Protein AF-A0A061HGJ2-F1 (afdb_monomer)

Sequence (110 aa):
MKFHASGYVIHGSMGHLDPKQAPTKRKPYSAILKHTFIQRAKLMIPEELFSIISEVVLPQFPAPAYSRVILPLRALLEGDFFNTYIKLGNILMLSEGRIGAENVYCVSDG

InterPro domains:
  IPR013893 Ribonuclease P protein subunit Rpp40 [PF08584] (75-109)
  IPR013893 Ribonuclease P protein subunit Rpp40 [PTHR15396] (22-107)

Radius of gyration: 18.48 Å; Cα contacts (8 Å, |Δi|>4): 70; chains: 1; bounding box: 47×31×44 Å

Mean predicted aligned error: 8.5 Å

Solvent-accessible surface area (backbone atoms only — not comparable to full-atom values): 7617 Å² total; per-residue (Å²): 137,83,84,81,74,88,75,87,86,84,84,66,71,87,83,71,86,53,86,92,67,67,56,71,81,44,72,52,46,35,62,58,70,69,56,86,80,78,92,78,87,86,88,86,76,63,74,91,51,42,66,58,41,62,69,62,50,48,72,77,57,71,80,85,85,82,82,91,81,90,76,62,77,63,41,69,76,40,63,66,58,13,64,66,44,31,72,70,26,89,35,80,47,71,53,80,70,49,85,92,80,47,86,61,55,76,46,70,55,80

Organism: NCBI:txid1268274

Secondary structure (DSSP, 8-state):
------PPP---------GGG--SSSTTHHHHTT-S--S-------GGGHHHIIIIIGGGSPPPP-------GGGGTSHHHIIIIITT---EEE-SS-BTTB---EEE--

Structure (mmCIF, N/CA/C/O backbone):
data_AF-A0A061HGJ2-F1
#
_entry.id   AF-A0A061HGJ2-F1
#
loop_
_atom_site.group_PDB
_atom_site.id
_atom_site.type_symbol
_atom_site.label_atom_id
_atom_site.label_alt_id
_atom_site.label_comp_id
_atom_site.label_asym_id
_atom_site.label_entity_id
_atom_site.label_seq_id
_atom_site.pdbx_PDB_ins_code
_atom_site.Cartn_x
_atom_site.Cartn_y
_atom_site.Cartn_z
_atom_site.occupancy
_atom_site.B_iso_or_equiv
_atom_site.auth_seq_id
_atom_site.auth_comp_id
_atom_site.auth_asym_id
_atom_site.auth_atom_id
_atom_site.pdbx_PDB_model_num
ATOM 1 N N . MET A 1 1 ? -27.768 4.159 -15.083 1.00 34.56 1 MET A N 1
ATOM 2 C CA . MET A 1 1 ? -26.562 3.312 -14.964 1.00 34.56 1 MET A CA 1
ATOM 3 C C . MET A 1 1 ? -26.479 2.831 -13.516 1.00 34.56 1 MET A C 1
ATOM 5 O O . MET A 1 1 ? -26.161 3.623 -12.641 1.00 34.56 1 MET A O 1
ATOM 9 N N . LYS A 1 2 ? -26.935 1.605 -13.223 1.00 32.66 2 LYS A N 1
ATOM 10 C CA . LYS A 1 2 ? -26.985 1.066 -11.851 1.00 32.66 2 LYS A CA 1
ATOM 11 C C . LYS A 1 2 ? -25.665 0.351 -11.559 1.00 32.66 2 LYS A C 1
ATOM 13 O O . LYS A 1 2 ? -25.389 -0.677 -12.165 1.00 32.66 2 LYS A O 1
ATOM 18 N N . PHE A 1 3 ? -24.856 0.898 -10.656 1.00 36.78 3 PHE A N 1
ATOM 19 C CA . PHE A 1 3 ? -23.686 0.200 -10.127 1.00 36.78 3 PHE A CA 1
ATOM 20 C C . PHE A 1 3 ? -24.165 -0.870 -9.142 1.00 36.78 3 PHE A C 1
ATOM 22 O O . PHE A 1 3 ? -24.551 -0.558 -8.018 1.00 36.78 3 PHE A O 1
ATOM 29 N N . HIS A 1 4 ? -24.171 -2.133 -9.566 1.00 40.25 4 HIS A N 1
ATOM 30 C CA . HIS A 1 4 ? -24.305 -3.265 -8.653 1.00 40.25 4 HIS A CA 1
ATOM 31 C C . HIS A 1 4 ? -22.960 -3.452 -7.940 1.00 40.25 4 HIS A C 1
ATOM 33 O O . HIS A 1 4 ? -22.072 -4.148 -8.425 1.00 40.25 4 HIS A O 1
ATOM 39 N N . ALA A 1 5 ? -22.774 -2.778 -6.806 1.00 46.62 5 ALA A N 1
ATOM 40 C CA . ALA A 1 5 ? -21.635 -3.036 -5.937 1.00 46.62 5 ALA A CA 1
ATOM 41 C C . ALA A 1 5 ? -21.953 -4.270 -5.080 1.00 46.62 5 ALA A C 1
ATOM 43 O O . ALA A 1 5 ? -22.680 -4.185 -4.094 1.00 46.62 5 ALA A O 1
ATOM 44 N N . SER A 1 6 ? -21.431 -5.432 -5.475 1.00 47.56 6 SER A N 1
ATOM 45 C CA . SER A 1 6 ? -21.350 -6.601 -4.593 1.00 47.56 6 SER A CA 1
ATOM 46 C C . SER A 1 6 ? -20.395 -6.266 -3.443 1.00 47.56 6 SER A C 1
ATOM 48 O O . SER A 1 6 ? -19.179 -6.342 -3.605 1.00 47.56 6 SER A O 1
ATOM 50 N N . GLY A 1 7 ? -20.930 -5.830 -2.302 1.00 49.75 7 GLY A N 1
ATOM 51 C CA . GLY A 1 7 ? -20.147 -5.540 -1.103 1.00 49.75 7 GLY A CA 1
ATOM 52 C C . GLY A 1 7 ? -20.015 -6.776 -0.219 1.00 49.75 7 GLY A C 1
ATOM 53 O O . GLY A 1 7 ? -21.018 -7.357 0.185 1.00 49.75 7 GLY A O 1
ATOM 54 N N . TYR A 1 8 ? -18.787 -7.163 0.119 1.00 57.19 8 TYR A N 1
ATOM 55 C CA . TYR A 1 8 ? -18.544 -8.145 1.174 1.00 57.19 8 TYR A CA 1
ATOM 56 C C . TYR A 1 8 ? -18.606 -7.435 2.529 1.00 57.19 8 TYR A C 1
ATOM 58 O O . TYR A 1 8 ? -17.822 -6.524 2.787 1.00 57.19 8 TYR A O 1
ATOM 66 N N . VAL A 1 9 ? -19.538 -7.841 3.393 1.00 63.00 9 VAL A N 1
ATOM 67 C CA . VAL A 1 9 ? -19.633 -7.324 4.766 1.00 63.00 9 VAL A CA 1
ATOM 68 C C . VAL A 1 9 ? -18.856 -8.249 5.694 1.00 63.00 9 VAL A C 1
ATOM 70 O O . VAL A 1 9 ? -19.134 -9.446 5.775 1.00 63.00 9 VAL A O 1
ATOM 73 N N . ILE A 1 10 ? -17.879 -7.693 6.408 1.00 65.44 10 ILE A N 1
ATOM 74 C CA . ILE A 1 10 ? -17.075 -8.416 7.395 1.00 65.44 10 ILE A CA 1
ATOM 75 C C . ILE A 1 10 ? -17.395 -7.831 8.764 1.00 65.44 10 ILE A C 1
ATOM 77 O O . ILE A 1 10 ? -17.169 -6.650 9.001 1.00 65.44 10 ILE A O 1
ATOM 81 N N . HIS A 1 11 ? -17.915 -8.665 9.660 1.00 72.31 11 HIS A N 1
ATOM 82 C CA . HIS A 1 11 ? -18.095 -8.331 11.069 1.00 72.31 11 HIS A CA 1
ATOM 83 C C . HIS A 1 11 ? -17.094 -9.140 11.902 1.00 72.31 11 HIS A C 1
ATOM 85 O O . HIS A 1 11 ? -16.723 -10.261 11.542 1.00 72.31 11 HIS A O 1
ATOM 91 N N . GLY A 1 12 ? -16.628 -8.570 13.006 1.00 68.56 12 GLY A N 1
ATOM 92 C CA . GLY A 1 12 ? -15.704 -9.235 13.914 1.00 68.56 12 GLY A CA 1
ATOM 93 C C . GLY A 1 12 ? -15.519 -8.426 15.188 1.00 68.56 12 GLY A C 1
ATOM 94 O O . GLY A 1 12 ? -15.607 -7.202 15.160 1.00 68.56 12 GLY A O 1
ATOM 95 N N . SER A 1 13 ? -15.267 -9.117 16.297 1.00 68.12 13 SER A N 1
ATOM 96 C CA . SER A 1 13 ? -14.861 -8.479 17.548 1.00 68.12 13 SER A CA 1
ATOM 97 C C . SER A 1 13 ? -13.337 -8.399 17.602 1.00 68.12 13 SER A C 1
ATOM 99 O O . SER A 1 13 ? -12.645 -9.394 17.360 1.00 68.12 13 SER A O 1
ATOM 101 N N . MET A 1 14 ? -12.808 -7.214 17.898 1.00 67.62 14 MET A N 1
ATOM 102 C CA . MET A 1 14 ? -11.379 -6.989 18.118 1.00 67.62 14 MET A CA 1
ATOM 103 C C . MET A 1 14 ? -11.019 -7.485 19.524 1.00 67.62 14 MET A C 1
ATOM 105 O O . MET A 1 14 ? -10.902 -6.711 20.463 1.00 67.62 14 MET A O 1
ATOM 109 N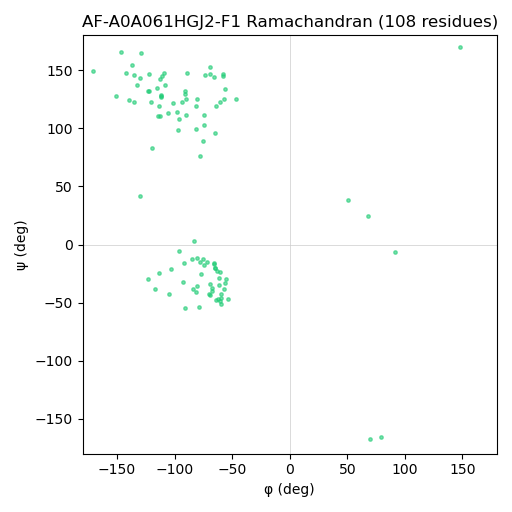 N . GLY A 1 15 ? -10.909 -8.805 19.686 1.00 61.44 15 GLY A N 1
ATOM 110 C CA . GLY A 1 15 ? -10.632 -9.442 20.981 1.00 61.44 15 GLY A CA 1
ATOM 111 C C . GLY A 1 15 ? -9.152 -9.491 21.377 1.00 61.44 15 GLY A C 1
ATOM 112 O O . GLY A 1 15 ? -8.819 -10.114 22.381 1.00 61.44 15 GLY A O 1
ATOM 113 N N . HIS A 1 16 ? -8.249 -8.915 20.578 1.00 67.94 16 HIS A N 1
ATOM 114 C CA . HIS A 1 16 ? -6.817 -8.901 20.872 1.00 67.94 16 HIS A CA 1
ATOM 115 C C . HIS A 1 16 ? -6.402 -7.541 21.432 1.00 67.94 16 HIS A C 1
ATOM 117 O O . HIS A 1 16 ? -6.600 -6.518 20.782 1.00 67.94 16 HIS A O 1
ATOM 123 N N . LEU A 1 17 ? -5.846 -7.559 22.643 1.00 62.62 17 LEU A N 1
ATOM 124 C CA . LEU A 1 17 ? -5.614 -6.362 23.449 1.00 62.62 17 LEU A CA 1
ATOM 125 C C . LEU A 1 17 ? -4.235 -5.732 23.244 1.00 62.62 17 LEU A C 1
ATOM 127 O O . LEU A 1 17 ? -4.071 -4.586 23.641 1.00 62.62 17 LEU A O 1
ATOM 131 N N . ASP A 1 18 ? -3.266 -6.441 22.651 1.00 78.00 18 ASP A N 1
ATOM 132 C CA . ASP A 1 18 ? -1.926 -5.896 22.414 1.00 78.00 18 ASP A CA 1
ATOM 133 C C . ASP A 1 18 ? -1.806 -5.329 20.986 1.00 78.00 18 ASP A C 1
ATOM 135 O O . ASP A 1 18 ? -1.726 -6.085 20.012 1.00 78.00 18 ASP A O 1
ATOM 139 N N . PRO A 1 19 ? -1.747 -3.996 20.813 1.00 68.94 19 PRO A N 1
ATOM 140 C CA . PRO A 1 19 ? -1.569 -3.389 19.499 1.00 68.94 19 PRO A CA 1
ATOM 141 C C . PRO A 1 19 ? -0.255 -3.798 18.819 1.00 68.94 19 PRO A C 1
ATOM 143 O O . PRO A 1 19 ? -0.165 -3.748 17.594 1.00 68.94 19 PRO A O 1
ATOM 146 N N . LYS A 1 20 ? 0.763 -4.217 19.586 1.00 76.12 20 LYS A N 1
ATOM 147 C CA . LYS A 1 20 ? 2.080 -4.612 19.065 1.00 76.12 20 LYS A CA 1
ATOM 148 C C . LYS A 1 20 ? 2.109 -6.039 18.516 1.00 76.12 20 LYS A C 1
ATOM 150 O O . LYS A 1 20 ? 3.077 -6.401 17.854 1.00 76.12 20 LYS A O 1
ATOM 155 N N . GLN A 1 21 ? 1.073 -6.844 18.763 1.00 76.06 21 GLN A N 1
ATOM 156 C CA . GLN A 1 21 ? 1.009 -8.252 18.351 1.00 76.06 21 GLN A CA 1
ATOM 157 C C . GLN A 1 21 ? -0.296 -8.596 17.622 1.00 76.06 21 GLN A C 1
ATOM 159 O O . GLN A 1 21 ? -0.876 -9.666 17.813 1.00 76.06 21 GLN A O 1
ATOM 164 N N . ALA A 1 22 ? -0.745 -7.700 16.737 1.00 74.25 22 ALA A N 1
ATOM 165 C CA . ALA A 1 22 ? -1.957 -7.895 15.947 1.00 74.25 22 ALA A CA 1
ATOM 166 C C . ALA A 1 22 ? -2.020 -9.312 15.310 1.00 74.25 22 ALA A C 1
ATOM 168 O O . ALA A 1 22 ? -1.099 -9.715 14.591 1.00 74.25 22 ALA A O 1
ATOM 169 N N . PRO A 1 23 ? -3.097 -10.092 15.534 1.00 81.69 23 PRO A N 1
ATOM 170 C CA . PRO A 1 23 ? -3.200 -11.453 15.023 1.00 81.69 23 PRO A CA 1
ATOM 171 C C . PRO A 1 23 ? -3.212 -11.480 13.494 1.00 81.69 23 PRO A C 1
ATOM 173 O O . PRO A 1 23 ? -4.149 -11.004 12.872 1.00 81.69 23 PRO A O 1
ATOM 176 N N . THR A 1 24 ? -2.250 -12.134 12.854 1.00 83.06 24 THR A N 1
ATOM 177 C CA . THR A 1 24 ? -2.192 -12.177 11.378 1.00 83.06 24 THR A CA 1
ATOM 178 C C . THR A 1 24 ? -3.199 -13.146 10.750 1.00 83.06 24 THR A C 1
ATOM 180 O O . THR A 1 24 ? -3.618 -12.975 9.607 1.00 83.06 24 THR A O 1
ATOM 183 N N . LYS A 1 25 ? -3.625 -14.174 11.497 1.00 83.44 25 LYS A N 1
ATOM 184 C CA . LYS A 1 25 ? -4.474 -15.269 10.984 1.00 83.44 25 LYS A CA 1
ATOM 185 C C . LYS A 1 25 ? -5.949 -15.164 11.380 1.00 83.44 25 LYS A C 1
ATOM 187 O O . LYS A 1 25 ? -6.804 -15.761 10.724 1.00 83.44 25 LYS A O 1
ATOM 192 N N . ARG A 1 26 ? -6.275 -14.418 12.438 1.00 83.12 26 ARG A N 1
ATOM 193 C CA . ARG A 1 26 ? -7.648 -14.333 12.964 1.00 83.12 26 ARG A CA 1
ATOM 194 C C . ARG A 1 26 ? -8.426 -13.205 12.296 1.00 83.12 26 ARG A C 1
ATOM 196 O O . ARG A 1 26 ? -7.863 -12.174 11.943 1.00 83.12 26 ARG A O 1
ATOM 203 N N . LYS A 1 27 ? -9.737 -13.392 12.144 1.00 81.50 27 LYS A N 1
ATOM 204 C CA . LYS A 1 27 ? -10.634 -12.309 11.722 1.00 81.50 27 LYS A CA 1
ATOM 205 C C . LYS A 1 27 ? -10.743 -11.262 12.851 1.00 81.50 27 LYS A C 1
ATOM 207 O O . LYS A 1 27 ? -10.699 -11.664 14.013 1.00 81.50 27 LYS A O 1
ATOM 212 N N . PRO A 1 28 ? -10.891 -9.962 12.537 1.00 83.62 28 PRO A N 1
ATOM 213 C CA . PRO A 1 28 ? -10.996 -9.387 11.189 1.00 83.62 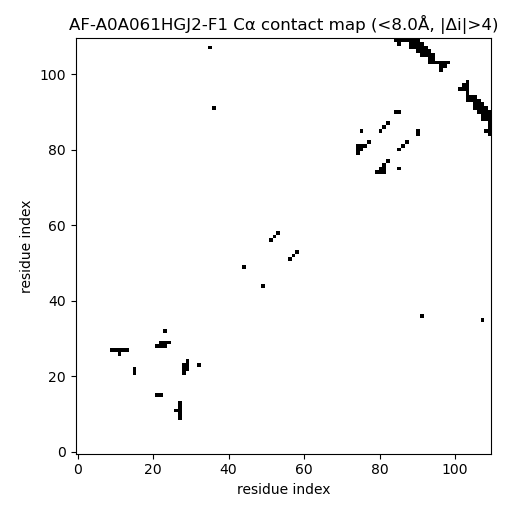28 PRO A CA 1
ATOM 214 C C . PRO A 1 28 ? -9.641 -9.112 10.511 1.00 83.62 28 PRO A C 1
ATOM 216 O O . PRO A 1 28 ? -9.607 -8.907 9.300 1.00 83.62 28 PRO A O 1
ATOM 219 N N . TYR A 1 29 ? -8.531 -9.161 11.250 1.00 83.56 29 TYR A N 1
ATOM 220 C CA . TYR A 1 29 ? -7.190 -8.821 10.762 1.00 83.56 29 TYR A CA 1
ATOM 221 C C . TYR A 1 29 ? -6.787 -9.578 9.496 1.00 83.56 29 TYR A C 1
ATOM 223 O O . TYR A 1 29 ? -6.362 -8.959 8.529 1.00 83.56 29 TYR A O 1
ATOM 231 N N . SER A 1 30 ? -6.994 -10.895 9.446 1.00 85.75 30 SER A N 1
ATOM 232 C CA . SER A 1 30 ? -6.642 -11.688 8.262 1.00 85.75 30 SER A CA 1
ATOM 233 C C . SER A 1 30 ? -7.448 -11.331 7.015 1.00 85.75 30 SER A C 1
ATOM 235 O O . SER A 1 30 ? -7.020 -11.650 5.912 1.00 85.75 30 SER A O 1
ATOM 237 N N . ALA A 1 31 ? -8.612 -10.692 7.154 1.00 85.50 31 ALA A N 1
ATOM 238 C CA . ALA A 1 31 ? -9.344 -10.171 6.009 1.00 85.50 31 ALA A CA 1
ATOM 239 C C . ALA A 1 31 ? -8.785 -8.823 5.547 1.00 85.50 31 ALA A C 1
ATOM 241 O O . ALA A 1 31 ? -8.629 -8.618 4.351 1.00 85.50 31 ALA A O 1
ATOM 242 N N . ILE A 1 32 ? -8.436 -7.941 6.485 1.00 84.94 32 ILE A N 1
ATOM 243 C CA . ILE A 1 32 ? -7.839 -6.634 6.184 1.00 84.94 32 ILE A CA 1
ATOM 244 C C . ILE A 1 32 ? -6.467 -6.822 5.523 1.00 84.94 32 ILE A C 1
ATOM 246 O O . ILE A 1 32 ? -6.217 -6.271 4.457 1.00 84.94 32 ILE A O 1
ATOM 250 N N . LEU A 1 33 ? -5.617 -7.678 6.099 1.00 85.44 33 LEU A N 1
ATOM 251 C CA . LEU A 1 33 ? -4.255 -7.947 5.623 1.00 85.44 33 LEU A CA 1
ATOM 252 C C . LEU A 1 33 ? -4.196 -8.624 4.244 1.00 85.44 33 LEU A C 1
ATOM 254 O O . LEU A 1 33 ? -3.147 -8.619 3.613 1.00 85.44 33 LEU A O 1
ATOM 258 N N . LYS A 1 34 ? -5.302 -9.197 3.749 1.00 86.75 34 LYS A N 1
ATOM 259 C CA . LYS A 1 34 ? -5.372 -9.743 2.381 1.00 86.75 34 LYS A CA 1
ATOM 260 C C . LYS A 1 34 ? -5.393 -8.661 1.301 1.00 86.75 34 LYS A C 1
ATOM 262 O O . LYS A 1 34 ? -5.210 -8.984 0.131 1.00 86.75 34 LYS A O 1
ATOM 267 N N . HIS A 1 35 ? -5.660 -7.409 1.662 1.00 87.25 35 HIS A N 1
ATOM 268 C CA . HIS A 1 35 ? -5.723 -6.304 0.717 1.00 87.25 35 HIS A CA 1
ATOM 269 C C . HIS A 1 35 ? -4.396 -5.541 0.700 1.00 87.25 35 HIS A C 1
ATOM 271 O O . HIS A 1 35 ? -4.160 -4.682 1.542 1.00 87.25 35 HIS A O 1
ATOM 277 N N . THR A 1 36 ? -3.546 -5.840 -0.284 1.00 87.75 36 THR A N 1
ATOM 278 C CA . THR A 1 36 ? -2.209 -5.234 -0.423 1.00 87.75 36 THR A CA 1
ATOM 279 C C . THR A 1 36 ? -2.258 -3.756 -0.816 1.00 87.75 36 THR A C 1
ATOM 281 O O . THR A 1 36 ? -1.528 -2.941 -0.263 1.00 87.75 36 THR A O 1
ATOM 284 N N . PHE A 1 37 ? -3.139 -3.387 -1.752 1.00 86.31 37 PHE A N 1
ATOM 285 C CA . PHE A 1 37 ? -3.276 -2.014 -2.242 1.00 86.31 37 PHE A CA 1
ATOM 286 C C . PHE A 1 37 ? -4.644 -1.452 -1.857 1.00 86.31 37 PHE A C 1
ATOM 288 O O . PHE A 1 37 ? -5.674 -1.872 -2.387 1.00 86.31 37 PHE A O 1
ATOM 295 N N . ILE A 1 38 ? -4.655 -0.489 -0.932 1.00 85.69 38 ILE A N 1
ATOM 296 C CA . ILE A 1 38 ? -5.874 0.159 -0.439 1.00 85.69 38 ILE A CA 1
ATOM 297 C C . ILE A 1 38 ? -5.875 1.613 -0.902 1.00 85.69 38 ILE A C 1
ATOM 299 O O . ILE A 1 38 ? -5.098 2.430 -0.423 1.00 85.69 38 ILE A O 1
ATOM 303 N N . GLN A 1 39 ? -6.780 1.954 -1.821 1.00 81.56 39 GLN A N 1
ATOM 304 C CA . GLN A 1 39 ? -6.927 3.335 -2.292 1.00 81.56 39 GLN A CA 1
ATOM 305 C C . GLN A 1 39 ? -7.745 4.197 -1.320 1.00 81.56 39 GLN A C 1
ATOM 307 O O . GLN A 1 39 ? -7.520 5.399 -1.196 1.00 81.56 39 GLN A O 1
ATOM 312 N N . ARG A 1 40 ? -8.759 3.608 -0.676 1.00 83.25 40 ARG A N 1
ATOM 313 C CA . ARG A 1 40 ? -9.700 4.345 0.170 1.00 83.25 40 ARG A CA 1
ATOM 314 C C . ARG A 1 40 ? -10.250 3.456 1.276 1.00 83.25 40 ARG A C 1
ATOM 316 O O . ARG A 1 40 ? -10.841 2.418 0.995 1.00 83.25 40 ARG A O 1
ATOM 323 N N . ALA A 1 41 ? -10.142 3.937 2.507 1.00 85.00 41 ALA A N 1
ATOM 324 C CA . ALA A 1 41 ? -10.880 3.435 3.656 1.00 85.00 41 ALA A CA 1
ATOM 325 C C . ALA A 1 41 ? -11.899 4.495 4.093 1.00 85.00 41 ALA A C 1
ATOM 327 O O . ALA A 1 41 ? -11.649 5.694 3.969 1.00 85.00 41 ALA A O 1
ATOM 328 N N . LYS A 1 42 ? -13.066 4.060 4.564 1.00 86.12 42 LYS A N 1
ATOM 329 C CA . LYS A 1 42 ? -14.083 4.943 5.141 1.00 86.12 42 LYS A CA 1
ATOM 330 C C . LYS A 1 42 ? -14.368 4.482 6.558 1.00 86.12 42 LYS A C 1
ATOM 332 O O . LYS A 1 42 ? -14.592 3.294 6.773 1.00 86.12 42 LYS A O 1
ATOM 337 N N . LEU A 1 43 ? -14.383 5.428 7.484 1.00 86.12 43 LEU A N 1
ATOM 338 C CA . LEU A 1 43 ? -14.727 5.206 8.878 1.00 86.12 43 LEU A CA 1
ATOM 339 C C . LEU A 1 43 ? -16.056 5.909 9.159 1.00 86.12 43 LEU A C 1
ATOM 341 O O . LEU A 1 43 ? -16.207 7.086 8.843 1.00 86.12 43 LEU A O 1
ATOM 345 N N . MET A 1 44 ? -17.017 5.171 9.711 1.00 89.06 44 MET A N 1
ATOM 346 C CA . MET A 1 44 ? -18.272 5.720 10.222 1.00 89.06 44 MET A CA 1
ATOM 347 C C . MET A 1 44 ? -18.257 5.558 11.735 1.00 89.06 44 MET A C 1
ATOM 349 O O . MET A 1 44 ? -17.982 4.463 12.225 1.00 89.06 44 MET A O 1
ATOM 353 N N . ILE A 1 45 ? -18.522 6.642 12.454 1.00 89.31 45 ILE A N 1
ATOM 354 C CA . ILE A 1 45 ? -18.491 6.693 13.917 1.00 89.31 45 ILE A CA 1
ATOM 355 C C . ILE A 1 45 ? -19.697 7.478 14.435 1.00 89.31 45 ILE A C 1
ATOM 357 O O . ILE A 1 45 ? -20.212 8.326 13.703 1.00 89.31 45 ILE A O 1
ATOM 361 N N . PRO A 1 46 ? -20.143 7.208 15.673 1.00 94.00 46 PRO A N 1
ATOM 362 C CA . PRO A 1 46 ? -21.082 8.071 16.378 1.00 94.00 46 PRO A CA 1
ATOM 363 C C . PRO A 1 46 ? -20.533 9.495 16.515 1.00 94.00 46 PRO A C 1
ATOM 365 O O . PRO A 1 46 ? -19.323 9.687 16.675 1.00 94.00 46 PRO A O 1
ATOM 368 N N . GLU A 1 47 ? -21.423 10.483 16.454 1.00 92.50 47 GLU A N 1
ATOM 369 C CA . GLU A 1 47 ? -21.068 11.906 16.487 1.00 92.50 47 GLU A CA 1
ATOM 370 C C . GLU A 1 47 ? -20.364 12.285 17.794 1.00 92.50 47 GLU A C 1
ATOM 372 O O . GLU A 1 47 ? -19.396 13.042 17.792 1.00 92.50 47 GLU A O 1
ATOM 377 N N . GLU A 1 48 ? -20.764 11.663 18.901 1.00 93.56 48 GLU A N 1
ATOM 378 C CA . GLU A 1 48 ? -20.222 11.905 20.236 1.00 93.56 48 GLU A CA 1
ATOM 379 C C . GLU A 1 48 ? -18.734 11.536 20.344 1.00 93.56 48 GLU A C 1
ATOM 381 O O . GLU A 1 48 ? -18.021 12.044 21.208 1.00 93.56 48 GLU A O 1
ATOM 386 N N . LEU A 1 49 ? -18.250 10.654 19.463 1.00 92.44 49 LEU A N 1
ATOM 387 C CA . LEU A 1 49 ? -16.853 10.219 19.422 1.00 92.44 49 LEU A CA 1
ATOM 388 C C . LEU A 1 49 ? -16.016 10.992 18.398 1.00 92.44 49 LEU A C 1
ATOM 390 O O . LEU A 1 49 ? -14.799 10.794 18.344 1.00 92.44 49 LEU A O 1
ATOM 394 N N . PHE A 1 50 ? -16.638 11.859 17.592 1.00 91.50 50 PHE A N 1
ATOM 395 C CA . PHE A 1 50 ? -15.955 12.553 16.506 1.00 91.50 50 PHE A CA 1
ATOM 396 C C . PHE A 1 50 ? -14.800 13.406 17.023 1.00 91.50 50 PHE A C 1
ATOM 398 O O . PHE A 1 50 ? -13.678 13.206 16.566 1.00 91.50 50 PHE A O 1
ATOM 405 N N . SER A 1 51 ? -15.041 14.263 18.021 1.00 90.69 51 SER A N 1
ATOM 406 C CA . SER A 1 51 ? -14.018 15.174 18.555 1.00 90.69 51 SER A CA 1
ATOM 407 C C . SER A 1 51 ? -12.806 14.423 19.105 1.00 90.69 51 SER A C 1
ATOM 409 O O . SER A 1 51 ? -11.665 14.768 18.810 1.00 90.69 51 SER A O 1
ATOM 411 N N . ILE A 1 52 ? -13.043 13.326 19.835 1.00 91.56 52 ILE A N 1
ATOM 412 C CA . ILE A 1 52 ? -11.970 12.485 20.385 1.00 91.56 52 ILE A CA 1
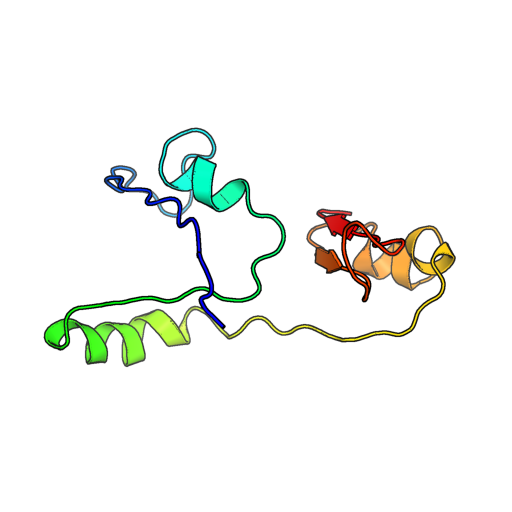ATOM 413 C C . ILE A 1 52 ? -11.138 11.888 19.247 1.00 91.56 52 ILE A C 1
ATOM 415 O O . ILE A 1 52 ? -9.908 11.922 19.277 1.00 91.56 52 ILE A O 1
ATOM 419 N N . ILE A 1 53 ? -11.792 11.345 18.221 1.00 90.56 53 ILE A N 1
ATOM 420 C CA . ILE A 1 53 ? -11.092 10.704 17.109 1.00 90.56 53 ILE A CA 1
ATOM 421 C C . ILE A 1 53 ? -10.342 11.739 16.266 1.00 90.56 53 ILE A C 1
ATOM 423 O O . ILE A 1 53 ? -9.184 11.500 15.923 1.00 90.56 53 ILE A O 1
ATOM 427 N N . SER A 1 54 ? -10.950 12.886 15.962 1.00 89.31 54 SER A N 1
ATOM 428 C CA . SER A 1 54 ? -10.332 13.918 15.130 1.00 89.31 54 SER A CA 1
ATOM 429 C C . SER A 1 54 ? -9.136 14.588 15.795 1.00 89.31 54 SER A C 1
ATOM 431 O O . SER A 1 54 ? -8.164 14.887 15.109 1.00 89.31 54 SER A O 1
ATOM 433 N N . GLU A 1 55 ? -9.193 14.815 17.108 1.00 90.00 55 GLU A N 1
ATOM 434 C CA . GLU A 1 55 ? -8.160 15.566 17.830 1.00 90.00 55 GLU A CA 1
ATOM 435 C C . GLU A 1 55 ? -7.068 14.667 18.413 1.00 90.00 55 GLU A C 1
ATOM 437 O O . GLU A 1 55 ? -5.911 15.075 18.480 1.00 90.00 55 GLU A O 1
ATOM 442 N N . VAL A 1 56 ? -7.407 13.439 18.818 1.00 89.00 56 VAL A N 1
ATOM 443 C CA . VAL A 1 56 ? -6.461 12.549 19.507 1.00 89.00 56 VAL A CA 1
ATOM 444 C C . VAL A 1 56 ? -5.956 11.443 18.594 1.00 89.00 56 VAL A C 1
ATOM 446 O O . VAL A 1 56 ? -4.769 11.131 18.621 1.00 89.00 56 VAL A O 1
ATOM 449 N N . VAL A 1 57 ? -6.829 10.825 17.793 1.00 87.94 57 VAL A N 1
ATOM 450 C CA . VAL A 1 57 ? -6.487 9.601 17.047 1.00 87.94 57 VAL A CA 1
ATOM 451 C C . VAL A 1 57 ? -5.931 9.920 15.664 1.00 87.94 57 VAL A C 1
ATOM 453 O O . VAL A 1 57 ? -4.828 9.486 15.346 1.00 87.94 57 VAL A O 1
ATOM 456 N N . LEU A 1 58 ? -6.652 10.686 14.839 1.00 87.50 58 LEU A N 1
ATOM 457 C CA . LEU A 1 58 ? -6.240 10.977 13.459 1.00 87.50 58 LEU A CA 1
ATOM 458 C C . LEU A 1 58 ? -4.852 11.635 13.349 1.00 87.50 58 LEU A C 1
ATOM 460 O O . LEU A 1 58 ? -4.106 11.236 12.455 1.00 87.50 58 LEU A O 1
ATOM 464 N N . PRO A 1 59 ? -4.433 12.553 14.243 1.00 89.81 59 PRO A N 1
ATOM 465 C CA . PRO A 1 59 ? -3.100 13.152 14.160 1.00 89.81 59 PRO A CA 1
ATOM 466 C C . PRO A 1 59 ? -1.950 12.160 14.384 1.00 89.81 59 PRO A C 1
ATOM 468 O O . PRO A 1 59 ? -0.833 12.424 13.949 1.00 89.81 59 PRO A O 1
ATOM 471 N N . GLN A 1 60 ? -2.204 11.010 15.023 1.00 88.56 60 GLN A N 1
ATOM 472 C CA . GLN A 1 60 ? -1.200 9.951 15.200 1.00 88.56 60 GLN A CA 1
ATOM 473 C C . GLN A 1 60 ? -0.939 9.163 13.907 1.00 88.56 60 GLN A C 1
ATOM 475 O O . GLN A 1 60 ? 0.079 8.482 13.796 1.00 88.56 60 GLN A O 1
ATOM 480 N N . PHE A 1 61 ? -1.843 9.253 12.927 1.00 83.69 61 PHE A N 1
ATOM 481 C CA . PHE A 1 61 ? -1.774 8.523 11.665 1.00 83.69 61 PHE A CA 1
ATOM 482 C C . PHE A 1 61 ? -1.719 9.521 10.505 1.00 83.69 61 PHE A C 1
ATOM 484 O O . PHE A 1 61 ? -2.756 9.835 9.912 1.00 83.69 61 PHE A O 1
ATOM 491 N N . PRO A 1 62 ? -0.526 10.048 10.171 1.00 78.88 62 PRO A N 1
ATOM 492 C CA . PRO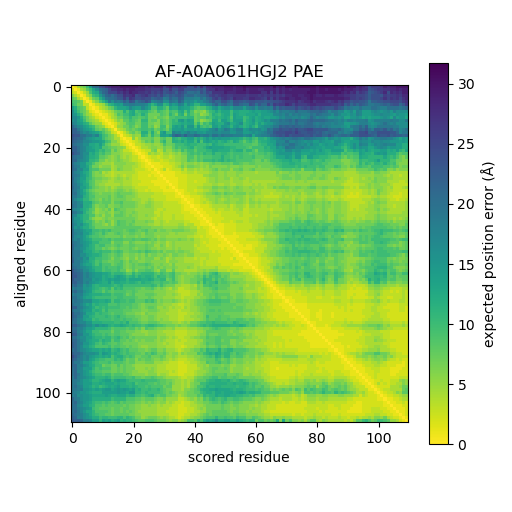 A 1 62 ? -0.391 10.971 9.056 1.00 78.88 62 PRO A CA 1
ATOM 493 C C . PRO A 1 62 ? -0.889 10.322 7.764 1.00 78.88 62 PRO A C 1
ATOM 495 O O . PRO A 1 62 ? -0.756 9.112 7.558 1.00 78.88 62 PRO A O 1
ATOM 498 N N . ALA A 1 63 ? -1.461 11.143 6.882 1.00 78.25 63 ALA A N 1
ATOM 499 C CA . ALA A 1 63 ? -1.917 10.669 5.586 1.00 78.25 63 ALA A CA 1
ATOM 500 C C . ALA A 1 63 ? -0.748 10.000 4.838 1.00 78.25 63 ALA A C 1
ATOM 502 O O . ALA A 1 63 ? 0.350 10.566 4.805 1.00 78.25 63 ALA A O 1
ATOM 503 N N . PRO A 1 64 ? -0.956 8.814 4.238 1.00 76.31 64 PRO A N 1
ATOM 504 C CA . PRO A 1 64 ? 0.097 8.150 3.491 1.00 76.31 64 PRO A CA 1
ATOM 505 C C . PRO A 1 64 ? 0.537 9.046 2.331 1.00 76.31 64 PRO A C 1
ATOM 507 O O . PRO A 1 64 ? -0.271 9.430 1.482 1.00 76.31 64 PRO A O 1
ATOM 510 N N . ALA A 1 65 ? 1.824 9.380 2.299 1.00 82.31 65 ALA A N 1
ATOM 511 C CA . ALA A 1 65 ? 2.428 10.064 1.171 1.00 82.31 65 ALA A CA 1
ATOM 512 C C . ALA A 1 65 ? 2.735 9.032 0.082 1.00 82.31 65 ALA A C 1
ATOM 514 O O . ALA A 1 65 ? 3.411 8.036 0.333 1.00 82.31 65 ALA A O 1
ATOM 515 N N . TYR A 1 66 ? 2.238 9.268 -1.128 1.00 86.62 66 TYR A N 1
ATOM 516 C CA . TYR A 1 66 ? 2.589 8.478 -2.300 1.00 86.62 66 TYR A CA 1
ATOM 517 C C . TYR A 1 66 ? 3.176 9.388 -3.374 1.00 86.62 66 TYR A C 1
ATOM 519 O O . TYR A 1 66 ? 2.760 10.536 -3.538 1.00 86.62 66 TYR A O 1
ATOM 527 N N . SER A 1 67 ? 4.123 8.846 -4.132 1.00 88.75 67 SER A N 1
ATOM 528 C CA . SER A 1 67 ? 4.775 9.540 -5.239 1.00 88.75 67 SER A CA 1
ATOM 529 C C . SER A 1 67 ? 4.433 8.844 -6.546 1.00 88.75 67 SER A C 1
ATOM 531 O O . SER A 1 67 ? 4.496 7.619 -6.645 1.00 88.75 67 SER A O 1
ATOM 533 N N . ARG A 1 68 ? 4.075 9.627 -7.566 1.00 92.06 68 ARG A N 1
ATOM 534 C CA . ARG A 1 68 ? 3.949 9.127 -8.939 1.00 92.06 68 ARG A CA 1
ATOM 535 C C . ARG A 1 68 ? 5.284 9.312 -9.640 1.00 92.06 68 ARG A C 1
ATOM 537 O O . ARG A 1 68 ? 5.870 10.388 -9.582 1.00 92.06 68 ARG A O 1
ATOM 544 N N . VAL A 1 69 ? 5.741 8.263 -10.303 1.00 90.56 69 VAL A N 1
ATOM 545 C CA . VAL A 1 69 ? 7.035 8.219 -10.981 1.00 90.56 69 VAL A CA 1
ATOM 546 C C . VAL A 1 69 ? 6.862 7.599 -12.361 1.00 90.56 69 VAL A C 1
ATOM 548 O O . VAL A 1 69 ? 6.036 6.707 -12.548 1.00 90.56 69 VAL A O 1
ATOM 551 N N . ILE A 1 70 ? 7.641 8.079 -13.326 1.00 93.62 70 ILE A N 1
ATOM 552 C CA . ILE A 1 70 ? 7.759 7.471 -14.652 1.00 93.62 70 ILE A CA 1
ATOM 553 C C . ILE A 1 70 ? 9.116 6.777 -14.683 1.00 93.62 70 ILE A C 1
ATOM 555 O O . ILE A 1 70 ? 10.148 7.440 -14.607 1.00 93.62 70 ILE A O 1
ATOM 559 N N . LEU A 1 71 ? 9.115 5.448 -14.763 1.00 91.19 71 LEU A N 1
ATOM 560 C CA . LEU A 1 71 ? 10.335 4.643 -14.767 1.00 91.19 71 LEU A CA 1
ATOM 561 C C . LEU A 1 71 ? 10.222 3.452 -15.725 1.00 91.19 71 LEU A C 1
ATOM 563 O O . LEU A 1 71 ? 9.135 2.894 -15.890 1.00 91.19 71 LEU A O 1
ATOM 567 N N . PRO A 1 72 ? 11.335 3.031 -16.348 1.00 93.69 72 PRO A N 1
ATOM 568 C CA . PRO A 1 72 ? 11.369 1.788 -17.102 1.00 93.69 72 PRO A CA 1
ATOM 569 C C . PRO A 1 72 ? 11.382 0.590 -16.145 1.00 93.69 72 PRO A C 1
ATOM 571 O O . PRO A 1 72 ? 12.049 0.640 -15.116 1.00 93.69 72 PRO A O 1
ATOM 574 N N . LEU A 1 73 ? 10.741 -0.526 -16.515 1.00 92.50 73 LEU A N 1
ATOM 575 C CA . LEU A 1 73 ? 10.664 -1.725 -15.658 1.00 92.50 73 LEU A CA 1
ATOM 576 C C . LEU A 1 73 ? 12.036 -2.252 -15.206 1.00 92.50 73 LEU A C 1
ATOM 578 O O . LEU A 1 73 ? 12.146 -2.774 -14.103 1.00 92.50 73 LEU A O 1
ATOM 582 N N . ARG A 1 74 ? 13.096 -2.057 -16.006 1.00 95.06 74 ARG A N 1
ATOM 583 C CA . ARG A 1 74 ? 14.471 -2.414 -15.610 1.00 95.06 74 ARG A CA 1
ATOM 584 C C . ARG A 1 74 ? 14.915 -1.739 -14.308 1.00 95.06 74 ARG A C 1
ATOM 586 O O . ARG A 1 74 ? 15.617 -2.356 -13.525 1.00 95.06 74 ARG A O 1
ATOM 593 N N . ALA A 1 75 ? 14.455 -0.518 -14.024 1.00 93.56 75 ALA A N 1
ATOM 594 C CA . ALA A 1 75 ? 14.825 0.209 -12.807 1.00 93.56 75 ALA A CA 1
ATOM 595 C C . ALA A 1 75 ? 14.305 -0.465 -11.522 1.00 93.56 75 ALA A C 1
ATOM 597 O O . ALA A 1 75 ? 14.790 -0.169 -10.434 1.00 93.56 75 ALA A O 1
ATOM 598 N N . LEU A 1 76 ? 13.331 -1.377 -11.638 1.00 92.50 76 LEU A N 1
ATOM 599 C CA . LEU A 1 76 ? 12.861 -2.204 -10.524 1.00 92.50 76 LEU A CA 1
ATOM 600 C C . LEU A 1 76 ? 13.802 -3.373 -10.213 1.00 92.50 76 LEU A C 1
ATOM 602 O O . LEU A 1 76 ? 13.657 -3.989 -9.167 1.00 92.50 76 LEU A O 1
ATOM 606 N N . LEU A 1 77 ? 14.730 -3.700 -11.114 1.00 93.56 77 LEU A N 1
ATOM 607 C CA . LEU A 1 77 ? 15.630 -4.851 -11.006 1.00 93.56 77 LEU A CA 1
ATOM 608 C C . LEU A 1 77 ? 17.096 -4.432 -10.838 1.00 93.56 77 LEU A C 1
ATOM 610 O O . LEU A 1 77 ? 17.901 -5.196 -10.312 1.00 93.56 77 LEU A O 1
ATOM 614 N N . GLU A 1 78 ? 17.454 -3.230 -11.292 1.00 94.44 78 GLU A N 1
ATOM 615 C CA . GLU A 1 78 ? 18.823 -2.720 -11.267 1.00 94.44 78 GLU A CA 1
ATOM 616 C C . GLU A 1 78 ? 18.884 -1.202 -11.048 1.00 94.44 78 GLU A C 1
ATOM 618 O O . GLU A 1 78 ? 17.899 -0.474 -11.196 1.00 94.44 78 GLU A O 1
ATOM 623 N N . GLY A 1 79 ? 20.081 -0.718 -10.714 1.00 94.25 79 GLY A N 1
ATOM 624 C CA . GLY A 1 79 ? 20.356 0.701 -10.500 1.00 94.25 79 GLY A CA 1
ATOM 625 C C . GLY A 1 79 ? 19.913 1.223 -9.132 1.00 94.25 79 GLY A C 1
ATOM 626 O O . GLY A 1 79 ? 19.646 0.466 -8.195 1.00 94.25 79 GLY A O 1
ATOM 627 N N . ASP A 1 80 ? 19.877 2.548 -9.014 1.00 94.50 80 ASP A N 1
ATOM 628 C CA . ASP A 1 80 ? 19.689 3.224 -7.727 1.00 94.50 80 ASP A CA 1
ATOM 629 C C . ASP A 1 80 ? 18.293 2.989 -7.152 1.00 94.50 80 ASP A C 1
ATOM 631 O O . ASP A 1 80 ? 18.160 2.707 -5.966 1.00 94.50 80 ASP A O 1
ATOM 635 N N . PHE A 1 81 ? 17.253 3.001 -7.992 1.00 92.38 81 PHE A N 1
ATOM 636 C CA . PHE A 1 81 ? 15.884 2.761 -7.533 1.00 92.38 81 PHE A CA 1
ATOM 637 C C . PHE A 1 81 ? 15.739 1.381 -6.875 1.00 92.38 81 PHE A C 1
ATOM 639 O O . PHE A 1 81 ? 15.189 1.269 -5.778 1.00 92.38 81 PHE A O 1
ATOM 646 N N . PHE A 1 82 ? 16.293 0.342 -7.505 1.00 94.19 82 PHE A N 1
ATOM 647 C CA . PHE A 1 82 ? 16.313 -1.005 -6.947 1.00 94.19 82 PHE A CA 1
ATOM 648 C C . PHE A 1 82 ? 17.059 -1.066 -5.607 1.00 94.19 82 PHE A C 1
ATOM 650 O O . PHE A 1 82 ? 16.535 -1.603 -4.633 1.00 94.19 82 PHE A O 1
ATOM 657 N N . ASN A 1 83 ? 18.262 -0.490 -5.522 1.00 94.44 83 ASN A N 1
ATOM 658 C CA . ASN A 1 83 ? 19.059 -0.549 -4.295 1.00 94.44 83 ASN A CA 1
ATOM 659 C C . ASN A 1 83 ? 18.463 0.282 -3.147 1.00 94.44 83 ASN A C 1
ATOM 661 O O . ASN A 1 83 ? 18.592 -0.112 -1.991 1.00 94.44 83 ASN A O 1
ATOM 665 N N . THR A 1 84 ? 17.821 1.409 -3.454 1.00 91.69 84 THR A N 1
ATOM 666 C CA . THR A 1 84 ? 17.266 2.322 -2.450 1.00 91.69 84 THR A CA 1
ATOM 667 C C . THR A 1 84 ? 15.881 1.909 -1.975 1.00 91.69 84 THR A C 1
ATOM 669 O O . THR A 1 84 ? 15.597 2.061 -0.795 1.00 91.69 84 THR A O 1
ATOM 672 N N . TYR A 1 85 ? 15.008 1.412 -2.853 1.00 90.81 85 TYR A N 1
ATOM 673 C CA . TYR A 1 85 ? 13.601 1.203 -2.496 1.00 90.81 85 TYR A CA 1
ATOM 674 C C . TYR A 1 85 ? 13.166 -0.258 -2.542 1.00 90.81 85 TYR A C 1
ATOM 676 O O . TYR A 1 85 ? 12.407 -0.684 -1.681 1.00 90.81 85 TYR A O 1
ATOM 684 N N . ILE A 1 86 ? 13.645 -1.036 -3.515 1.00 93.19 86 ILE A N 1
ATOM 685 C CA . ILE A 1 86 ? 13.227 -2.438 -3.666 1.00 93.19 86 ILE A CA 1
ATOM 686 C C . ILE A 1 86 ? 13.963 -3.320 -2.655 1.00 93.19 86 ILE A C 1
ATOM 688 O O . ILE A 1 86 ? 13.336 -3.991 -1.846 1.00 93.19 86 ILE A O 1
ATOM 692 N N . LYS A 1 87 ? 15.300 -3.258 -2.617 1.00 91.94 87 LYS A N 1
ATOM 693 C CA . LYS A 1 87 ? 16.116 -4.07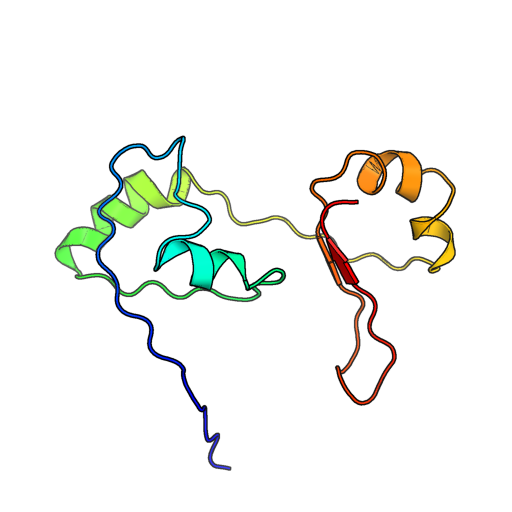7 -1.704 1.00 91.94 87 LYS A CA 1
ATOM 694 C C . LYS A 1 87 ? 15.856 -3.832 -0.220 1.00 91.94 87 LYS A C 1
ATOM 696 O O . LYS A 1 87 ? 16.096 -4.731 0.580 1.00 91.94 87 LYS A O 1
ATOM 701 N N . LEU A 1 88 ? 15.443 -2.621 0.155 1.00 88.75 88 LEU A N 1
ATOM 702 C CA . LEU A 1 88 ? 15.148 -2.295 1.552 1.00 88.75 88 LEU A CA 1
ATOM 703 C C . LEU A 1 88 ? 13.810 -2.888 2.025 1.00 88.75 88 LEU A C 1
ATOM 705 O O . LEU A 1 88 ? 13.567 -2.914 3.231 1.00 88.75 88 LEU A O 1
ATOM 709 N N . GLY A 1 89 ? 12.973 -3.384 1.106 1.00 89.12 89 GLY A N 1
ATOM 710 C CA . GLY A 1 89 ? 11.643 -3.900 1.417 1.00 89.12 89 GLY A CA 1
ATOM 711 C C . GLY A 1 89 ? 10.673 -2.793 1.835 1.00 89.12 89 GLY A C 1
ATOM 712 O O . GLY A 1 89 ? 10.942 -1.603 1.658 1.00 89.12 89 GLY A O 1
ATOM 713 N N . ASN A 1 90 ? 9.517 -3.182 2.386 1.00 87.75 90 ASN A N 1
ATOM 714 C CA . ASN A 1 90 ? 8.480 -2.248 2.849 1.00 87.75 90 ASN A CA 1
ATOM 715 C C . ASN A 1 90 ? 8.088 -1.173 1.807 1.00 87.75 90 ASN A C 1
ATOM 717 O O . ASN A 1 90 ? 7.848 -0.006 2.126 1.00 87.75 90 ASN A O 1
ATOM 721 N N . ILE A 1 91 ? 8.035 -1.573 0.538 1.00 89.50 91 ILE A N 1
ATOM 722 C CA . ILE A 1 91 ? 7.591 -0.742 -0.578 1.00 89.50 91 ILE A CA 1
ATOM 723 C C . ILE A 1 91 ? 6.279 -1.291 -1.137 1.00 89.50 91 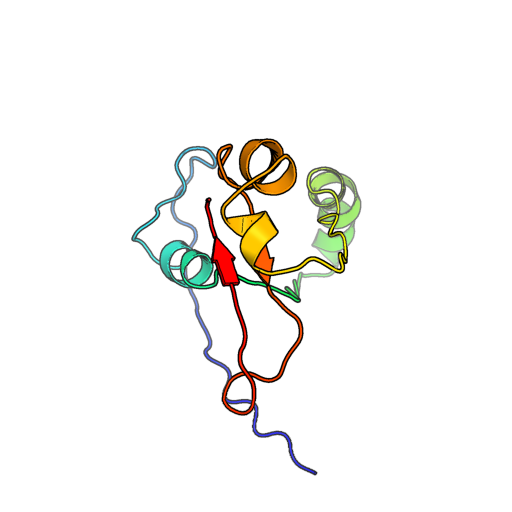ILE A C 1
ATOM 725 O O . ILE A 1 91 ? 6.077 -2.503 -1.235 1.00 89.50 91 ILE A O 1
ATOM 729 N N . LEU A 1 92 ? 5.390 -0.381 -1.531 1.00 92.25 92 LEU A N 1
ATOM 730 C CA . LEU A 1 92 ? 4.212 -0.681 -2.333 1.00 92.25 92 LEU A CA 1
ATOM 731 C C . LEU A 1 92 ? 4.287 0.123 -3.625 1.00 92.25 92 LEU A C 1
ATOM 733 O O . LEU A 1 92 ? 4.348 1.352 -3.597 1.00 92.25 92 LEU A O 1
ATOM 737 N N . MET A 1 93 ? 4.255 -0.570 -4.759 1.00 92.38 93 MET A N 1
ATOM 738 C CA . MET A 1 93 ? 4.226 0.060 -6.074 1.00 92.38 93 MET A CA 1
ATOM 739 C C . MET A 1 93 ? 3.157 -0.586 -6.944 1.00 92.38 93 MET A C 1
ATOM 741 O O . MET A 1 93 ? 3.025 -1.808 -6.980 1.00 92.38 93 MET A O 1
ATOM 745 N N . LEU A 1 94 ? 2.407 0.242 -7.663 1.00 92.56 94 LEU A N 1
ATOM 746 C CA . LEU A 1 94 ? 1.398 -0.191 -8.619 1.00 92.56 94 LEU A CA 1
ATOM 747 C C . LEU A 1 94 ? 1.560 0.643 -9.885 1.00 92.56 94 LEU A C 1
ATOM 749 O O . LEU A 1 94 ? 1.519 1.874 -9.820 1.00 92.56 94 LEU A O 1
ATOM 753 N N . SER A 1 95 ? 1.776 -0.014 -11.023 1.00 93.38 95 SER A N 1
ATOM 754 C CA . SER A 1 95 ? 1.815 0.682 -12.303 1.00 93.38 95 SER A CA 1
ATOM 755 C C . SER A 1 95 ? 0.425 1.183 -12.680 1.00 93.38 95 SER A C 1
ATOM 757 O O . SER A 1 95 ? -0.599 0.610 -12.302 1.00 93.38 95 SER A O 1
ATOM 759 N N . GLU A 1 96 ? 0.385 2.250 -13.467 1.00 90.94 96 GLU A N 1
ATOM 760 C CA . GLU A 1 96 ? -0.858 2.685 -14.090 1.00 90.94 96 GLU A CA 1
ATOM 761 C C . GLU A 1 96 ? -1.342 1.631 -15.098 1.00 90.94 96 GLU A C 1
ATOM 763 O O . GLU A 1 96 ? -0.532 0.970 -15.750 1.00 90.94 96 GLU A O 1
ATOM 768 N N . GLY A 1 97 ? -2.661 1.456 -15.187 1.00 88.56 97 GLY A N 1
ATOM 769 C CA . GLY A 1 97 ? -3.299 0.588 -16.171 1.00 88.56 97 GLY A CA 1
ATOM 770 C C . GLY A 1 97 ? -4.591 -0.061 -15.677 1.00 88.56 97 GLY A C 1
ATOM 771 O O . GLY A 1 97 ? -4.955 0.015 -14.499 1.00 88.56 97 GLY A O 1
ATOM 772 N N . ARG A 1 98 ? -5.316 -0.699 -16.596 1.00 88.12 98 ARG A N 1
ATOM 773 C CA . ARG A 1 98 ? -6.567 -1.419 -16.317 1.00 88.12 98 ARG A CA 1
ATOM 774 C C . ARG A 1 98 ? -6.320 -2.918 -16.172 1.00 88.12 98 ARG A C 1
ATOM 776 O O . ARG A 1 98 ? -6.024 -3.607 -17.149 1.00 88.12 98 ARG A O 1
ATOM 783 N N . ILE A 1 99 ? -6.531 -3.436 -14.962 1.00 85.25 99 ILE A N 1
ATOM 784 C CA . ILE A 1 99 ? -6.445 -4.875 -14.677 1.00 85.25 99 ILE A CA 1
ATOM 785 C C . ILE A 1 99 ? -7.423 -5.635 -15.587 1.00 85.25 99 ILE A C 1
ATOM 787 O O . ILE A 1 99 ? -8.616 -5.335 -15.612 1.00 85.25 99 ILE A O 1
ATOM 791 N N . GLY A 1 100 ? -6.905 -6.616 -16.330 1.00 86.62 100 GLY A N 1
ATOM 792 C CA . GLY A 1 100 ? -7.677 -7.452 -17.257 1.00 86.62 100 GLY A CA 1
ATOM 793 C C . GLY A 1 100 ? -7.741 -6.942 -18.701 1.00 86.62 100 GLY A C 1
ATOM 794 O O . GLY A 1 100 ? -8.241 -7.662 -19.559 1.00 86.62 100 GLY A O 1
ATOM 795 N N . ALA A 1 101 ? -7.225 -5.742 -18.983 1.00 92.00 101 ALA A N 1
ATOM 796 C CA . ALA A 1 101 ? -7.112 -5.201 -20.342 1.00 92.00 101 ALA A CA 1
ATOM 797 C C . ALA A 1 101 ? -5.669 -4.826 -20.719 1.00 92.00 101 ALA A C 1
ATOM 799 O O . ALA A 1 101 ? -5.305 -4.891 -21.889 1.00 92.00 101 ALA A O 1
ATOM 800 N N . GLU A 1 102 ? -4.852 -4.444 -19.738 1.00 93.75 102 GLU A N 1
ATOM 801 C CA . GLU A 1 102 ? -3.479 -3.974 -19.924 1.00 93.75 102 GLU A CA 1
ATOM 802 C C . GLU A 1 102 ? -2.516 -4.729 -19.000 1.00 93.75 102 GLU A C 1
ATOM 804 O O . GLU A 1 102 ? -2.925 -5.375 -18.029 1.00 93.75 102 GLU A O 1
ATOM 809 N N . ASN A 1 103 ? -1.217 -4.619 -19.284 1.00 91.81 103 ASN A N 1
ATOM 810 C CA . ASN A 1 103 ? -0.178 -5.128 -18.397 1.00 91.81 103 ASN A CA 1
ATOM 811 C C . ASN A 1 103 ? -0.043 -4.195 -17.191 1.00 91.81 103 ASN A C 1
ATOM 813 O O . ASN A 1 103 ? 0.419 -3.063 -17.325 1.00 91.81 103 ASN A O 1
ATOM 817 N N . VAL A 1 104 ? -0.438 -4.689 -16.020 1.00 92.56 104 VAL A N 1
ATOM 818 C CA . VAL A 1 104 ? -0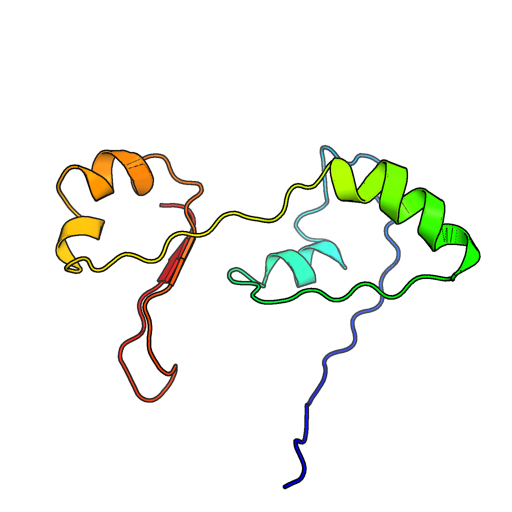.300 -3.985 -14.744 1.00 92.56 104 VAL A CA 1
ATOM 819 C C . VAL A 1 104 ? 0.729 -4.718 -13.895 1.00 92.56 104 VAL A C 1
ATOM 821 O O . VAL A 1 104 ? 0.625 -5.926 -13.689 1.00 92.56 104 VAL A O 1
ATOM 824 N N . TYR A 1 105 ? 1.714 -3.980 -13.400 1.00 92.25 105 TYR A N 1
ATOM 825 C CA . TYR A 1 105 ? 2.803 -4.489 -12.577 1.00 92.25 105 TYR A CA 1
ATOM 826 C C . TYR A 1 105 ? 2.623 -4.009 -11.140 1.00 92.25 105 TYR A C 1
ATOM 828 O O . TYR A 1 105 ? 2.306 -2.840 -10.901 1.00 92.25 105 TYR A O 1
ATOM 836 N N . CYS A 1 106 ? 2.847 -4.899 -10.178 1.00 92.38 106 CYS A N 1
ATOM 837 C CA . CYS A 1 106 ? 2.804 -4.572 -8.760 1.00 92.38 106 CYS A CA 1
ATOM 838 C C . CYS A 1 106 ? 4.054 -5.076 -8.040 1.00 92.38 106 CYS A C 1
ATOM 840 O O . CYS A 1 106 ? 4.541 -6.167 -8.329 1.00 92.38 106 CYS A O 1
ATOM 842 N N . VAL A 1 107 ? 4.526 -4.288 -7.078 1.00 92.31 107 VAL A N 1
ATOM 843 C CA . VAL A 1 107 ? 5.595 -4.653 -6.144 1.00 92.31 107 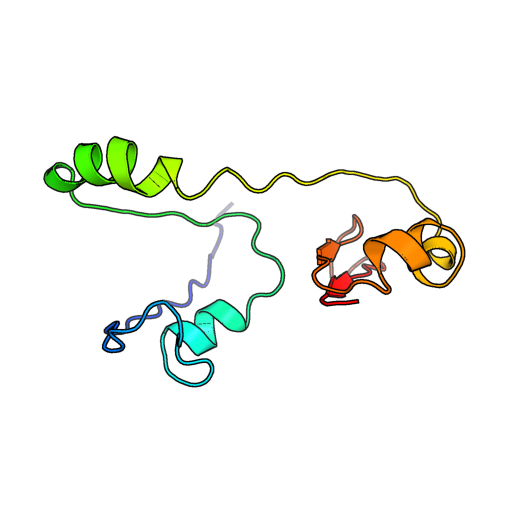VAL A CA 1
ATOM 844 C C . VAL A 1 107 ? 5.048 -4.514 -4.732 1.00 92.31 107 VAL A C 1
ATOM 846 O O . VAL A 1 107 ? 4.430 -3.496 -4.404 1.00 92.31 107 VAL A O 1
ATOM 849 N N . SER A 1 108 ? 5.276 -5.530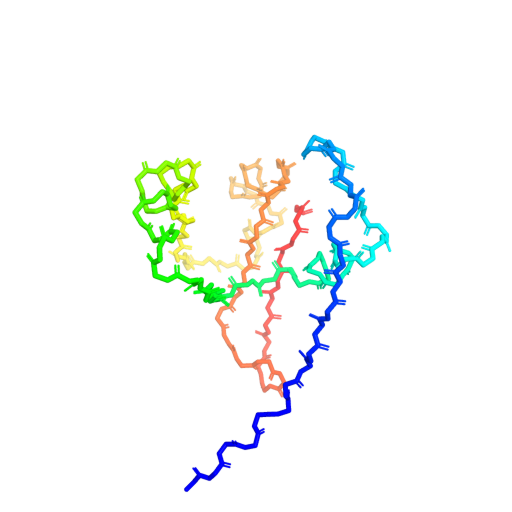 -3.907 1.00 91.81 108 SER A N 1
ATOM 850 C CA . SER A 1 108 ? 4.959 -5.507 -2.484 1.00 91.81 108 SER A CA 1
ATOM 851 C C . SER A 1 108 ? 6.072 -6.182 -1.702 1.00 91.81 108 SER A C 1
ATOM 853 O O . SER A 1 108 ? 6.352 -7.350 -1.958 1.00 91.81 108 SER A O 1
ATOM 855 N N . ASP A 1 109 ? 6.628 -5.460 -0.733 1.00 88.00 109 ASP A N 1
ATOM 856 C CA . ASP A 1 109 ? 7.655 -5.951 0.198 1.00 88.00 109 ASP A CA 1
ATOM 857 C C . ASP A 1 109 ? 9.040 -6.260 -0.412 1.00 88.00 109 ASP A C 1
ATOM 859 O O . ASP A 1 109 ? 9.822 -6.999 0.177 1.00 88.00 109 ASP A O 1
ATOM 863 N N . GLY A 1 110 ? 9.370 -5.623 -1.544 1.00 83.75 110 GLY A N 1
ATOM 864 C CA . GLY A 1 110 ? 10.685 -5.721 -2.196 1.00 83.75 110 GLY A CA 1
ATOM 865 C C . GLY A 1 110 ? 10.740 -6.790 -3.271 1.00 83.75 110 GLY A C 1
ATOM 866 O O . GLY A 1 110 ? 11.187 -7.916 -2.971 1.00 83.75 110 GLY A O 1
#

Foldseek 3Di:
DDPPPPDDDFDDDPPDDDPVCRDCPDPPNVVVVVDQDDPDDDDDDDPVCVVVCVPPPVVVPDDDDDDDDDDDPVLCVDDDSVVPAVVVFPDWDWDDDDPPPDDIDIDHRD

pLDDT: mean 83.1, std 13.77, range [32.66, 95.06]